Protein AF-A0A9P7C291-F1 (afdb_monomer_lite)

Foldseek 3Di:
DDDDDDDDDDDDDDDDDDDDDDDDDDDDDDPDPDDDDDDDDDDDDPVPPCPDPPPPLQPQQDDLVPLDDQQCPDPDPVSVVVLVCQQVPPAAPQCVVVVHGHGQPDADPQLNHRHHNDPVSCVVCVVVCVVCSVVSNVVSSVVSVVVSSDDDCVPVDPDPPPPPPPPPPDD

Organism: Rhizopus oryzae (NCBI:txid64495)

Structure (mmCIF, N/CA/C/O backbone):
data_AF-A0A9P7C291-F1
#
_entry.id   AF-A0A9P7C291-F1
#
loop_
_atom_site.group_PDB
_atom_site.id
_atom_site.type_symbol
_atom_site.label_atom_id
_atom_site.label_alt_id
_atom_site.label_comp_id
_atom_site.label_asym_id
_atom_site.label_entity_id
_atom_site.label_seq_id
_atom_site.pdbx_PDB_ins_code
_atom_site.Cartn_x
_atom_site.Cartn_y
_atom_site.Cartn_z
_atom_site.occupancy
_atom_site.B_iso_or_equiv
_atom_site.auth_seq_id
_atom_site.auth_comp_id
_atom_site.auth_asym_id
_atom_site.auth_atom_id
_atom_site.pdbx_PDB_model_num
ATOM 1 N N . MET A 1 1 ? 52.879 -33.122 -34.842 1.00 47.41 1 MET A N 1
ATOM 2 C CA . MET A 1 1 ? 53.388 -31.734 -34.820 1.00 47.41 1 MET A CA 1
ATOM 3 C C . MET A 1 1 ? 53.106 -31.170 -33.439 1.00 47.41 1 MET A C 1
ATOM 5 O O . MET A 1 1 ? 51.974 -30.832 -33.137 1.00 47.41 1 MET A O 1
ATOM 9 N N . ASN A 1 2 ? 54.129 -31.198 -32.586 1.00 48.56 2 ASN A N 1
ATOM 10 C CA . ASN A 1 2 ? 54.105 -30.743 -31.197 1.00 48.56 2 ASN A CA 1
ATOM 11 C C . ASN A 1 2 ? 54.676 -29.325 -31.130 1.00 48.56 2 ASN A C 1
ATOM 13 O O . ASN A 1 2 ? 55.671 -29.079 -31.811 1.00 48.56 2 ASN A O 1
ATOM 17 N N . ARG A 1 3 ? 54.117 -28.451 -30.282 1.00 45.69 3 ARG A N 1
ATOM 18 C CA . ARG A 1 3 ? 54.793 -27.319 -29.609 1.00 45.69 3 ARG A CA 1
ATOM 19 C C . ARG A 1 3 ? 53.869 -26.742 -28.512 1.00 45.69 3 ARG A C 1
ATOM 21 O O . ARG A 1 3 ? 52.664 -26.950 -28.589 1.00 45.69 3 ARG A O 1
ATOM 28 N N . PRO A 1 4 ? 54.425 -26.142 -27.445 1.00 57.38 4 PRO A N 1
ATOM 29 C CA . PRO A 1 4 ? 54.180 -26.613 -26.085 1.00 57.38 4 PRO A CA 1
ATOM 30 C C . PRO A 1 4 ? 53.621 -25.539 -25.141 1.00 57.38 4 PRO A C 1
ATOM 32 O O . PRO A 1 4 ? 53.626 -24.345 -25.432 1.00 57.38 4 PRO A O 1
ATOM 35 N N . TRP A 1 5 ? 53.201 -25.997 -23.962 1.00 44.53 5 TRP A N 1
ATOM 36 C CA . TRP A 1 5 ? 52.959 -25.175 -22.781 1.00 44.53 5 TRP A CA 1
ATOM 37 C C . TRP A 1 5 ? 54.250 -24.474 -22.341 1.00 44.53 5 TRP A C 1
ATOM 39 O O . TRP A 1 5 ? 55.282 -25.124 -22.168 1.00 44.53 5 TRP A O 1
ATOM 49 N N . ILE A 1 6 ? 54.179 -23.160 -22.124 1.00 56.97 6 ILE A N 1
ATOM 50 C CA . ILE A 1 6 ? 55.237 -22.383 -21.476 1.00 56.97 6 ILE A CA 1
ATOM 51 C C . ILE A 1 6 ? 54.622 -21.688 -20.265 1.00 56.97 6 ILE A C 1
ATOM 53 O O . ILE A 1 6 ? 53.763 -20.818 -20.385 1.00 56.97 6 ILE A O 1
ATOM 57 N N . SER A 1 7 ? 55.089 -22.121 -19.098 1.00 52.09 7 SER A N 1
ATOM 58 C CA . SER A 1 7 ? 54.981 -21.423 -17.824 1.00 52.09 7 SER A CA 1
ATOM 59 C C . SER A 1 7 ? 55.934 -20.229 -17.824 1.00 52.09 7 SER A C 1
ATOM 61 O O . SER A 1 7 ? 57.103 -20.370 -18.186 1.00 52.09 7 SER A O 1
ATOM 63 N N . ALA A 1 8 ? 55.452 -19.067 -17.392 1.00 51.78 8 ALA A N 1
ATOM 64 C CA . ALA A 1 8 ? 56.300 -17.936 -17.046 1.00 51.78 8 ALA A CA 1
ATOM 65 C C . ALA A 1 8 ? 55.741 -17.237 -15.803 1.00 51.78 8 ALA A C 1
ATOM 67 O O . ALA A 1 8 ? 54.911 -16.334 -15.874 1.00 51.78 8 ALA A O 1
ATOM 68 N N . SER A 1 9 ? 56.232 -17.662 -14.644 1.00 54.22 9 SER A N 1
ATOM 69 C CA . SER A 1 9 ? 56.257 -16.840 -13.438 1.00 54.22 9 SER A CA 1
ATOM 70 C C . SER A 1 9 ? 57.274 -15.716 -13.624 1.00 54.22 9 SER A C 1
ATOM 72 O O . SER A 1 9 ? 58.417 -16.012 -13.974 1.00 54.22 9 SER A O 1
ATOM 74 N N . ARG A 1 10 ? 56.908 -14.462 -13.316 1.00 56.88 10 ARG A N 1
ATOM 75 C CA . ARG A 1 10 ? 57.806 -13.481 -12.669 1.00 56.88 10 ARG A CA 1
ATOM 76 C C . ARG A 1 10 ? 57.123 -12.144 -12.343 1.00 56.88 10 ARG A C 1
ATOM 78 O O . ARG A 1 10 ? 56.783 -11.372 -13.224 1.00 56.88 10 ARG A O 1
ATOM 85 N N . ASN A 1 11 ? 57.069 -11.900 -11.035 1.00 52.16 11 ASN A N 1
ATOM 86 C CA . ASN A 1 11 ? 57.348 -10.661 -10.307 1.00 52.16 11 ASN A CA 1
ATOM 87 C C . ASN A 1 11 ? 56.528 -9.384 -10.566 1.00 52.16 11 ASN A 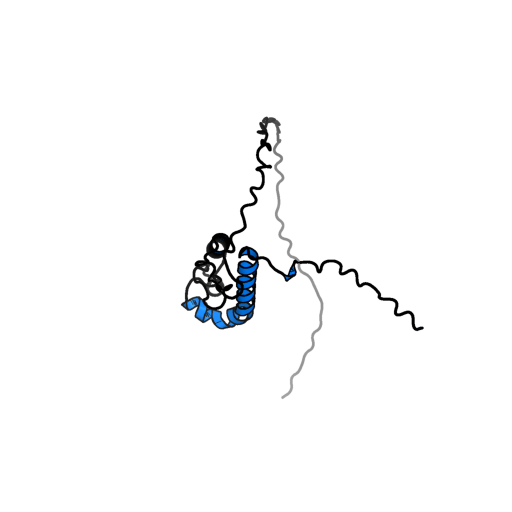C 1
ATOM 89 O O . ASN A 1 11 ? 56.630 -8.719 -11.592 1.00 52.16 11 ASN A O 1
ATOM 93 N N . LEU A 1 12 ? 55.849 -8.994 -9.479 1.00 55.09 12 LEU A N 1
ATOM 94 C CA . LEU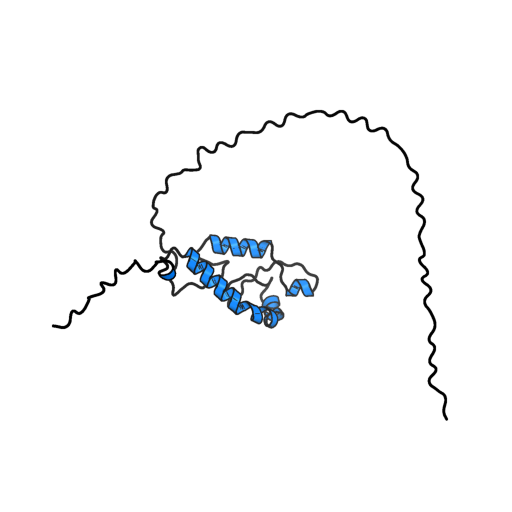 A 1 12 ? 55.485 -7.638 -9.075 1.00 55.09 12 LEU A CA 1
ATOM 95 C C . LEU A 1 12 ? 56.504 -6.576 -9.511 1.00 55.09 12 LEU A C 1
ATOM 97 O O . LEU A 1 12 ? 57.673 -6.664 -9.147 1.00 55.09 12 LEU A O 1
ATOM 101 N N . PHE A 1 13 ? 55.994 -5.489 -10.090 1.00 49.50 13 PHE A N 1
ATOM 102 C CA . PHE A 1 13 ? 56.418 -4.131 -9.752 1.00 49.50 13 PHE A CA 1
ATOM 103 C C . PHE A 1 13 ? 55.202 -3.201 -9.824 1.00 49.50 13 PHE A C 1
ATOM 105 O O . PHE A 1 13 ? 54.610 -3.009 -10.885 1.00 49.50 13 PHE A O 1
ATOM 112 N N . LEU A 1 14 ? 54.827 -2.627 -8.677 1.00 53.34 14 LEU A N 1
ATOM 113 C CA . LEU A 1 14 ? 53.875 -1.525 -8.600 1.00 53.34 14 LEU A CA 1
ATOM 114 C C . LEU A 1 14 ? 54.457 -0.309 -9.332 1.00 53.34 14 LEU A C 1
ATOM 116 O O . LEU A 1 14 ? 55.593 0.090 -9.077 1.00 53.34 14 LEU A O 1
ATOM 120 N N . ARG A 1 15 ? 53.654 0.324 -10.189 1.00 47.94 15 ARG A N 1
ATOM 121 C CA . ARG A 1 15 ? 53.910 1.679 -10.688 1.00 47.94 15 ARG A CA 1
ATOM 122 C C . ARG A 1 15 ? 52.709 2.555 -10.363 1.00 47.94 15 ARG A C 1
ATOM 124 O O . ARG A 1 15 ? 51.732 2.601 -11.099 1.00 47.94 15 ARG A O 1
ATOM 131 N N . THR A 1 16 ? 52.785 3.222 -9.220 1.00 50.69 16 THR A N 1
ATOM 132 C CA . THR A 1 16 ? 51.888 4.307 -8.828 1.00 50.69 16 THR A CA 1
ATOM 133 C C . THR A 1 16 ? 52.330 5.588 -9.535 1.00 50.69 16 THR A C 1
ATOM 135 O O . THR A 1 16 ? 53.420 6.101 -9.299 1.00 50.69 16 THR A O 1
ATOM 138 N N . THR A 1 17 ? 51.497 6.135 -10.418 1.00 57.16 17 THR A N 1
ATOM 139 C CA . THR A 1 17 ? 51.697 7.494 -10.941 1.00 57.16 17 THR A CA 1
ATOM 140 C C . THR A 1 17 ? 50.977 8.479 -10.028 1.00 57.16 17 THR A C 1
ATOM 142 O O . THR A 1 17 ? 49.761 8.651 -10.119 1.00 57.16 17 THR A O 1
ATOM 145 N N . ALA A 1 18 ? 51.722 9.115 -9.126 1.00 54.62 18 ALA A N 1
ATOM 146 C CA . ALA A 1 18 ? 51.234 10.238 -8.338 1.00 54.62 18 ALA A CA 1
ATOM 147 C C . ALA A 1 18 ? 51.134 11.486 -9.233 1.00 54.62 18 ALA A C 1
ATOM 149 O O . ALA A 1 18 ? 52.139 11.983 -9.740 1.00 54.62 18 ALA A O 1
ATOM 150 N N . ARG A 1 19 ? 49.915 11.995 -9.437 1.00 54.78 19 ARG A N 1
ATOM 151 C CA . ARG A 1 19 ? 49.681 13.317 -10.029 1.00 54.78 19 ARG A CA 1
ATOM 152 C C . ARG A 1 19 ? 50.026 14.383 -8.988 1.00 54.78 19 ARG A C 1
ATOM 154 O O . ARG A 1 19 ? 49.339 14.503 -7.978 1.00 54.78 19 ARG A O 1
ATOM 161 N N . GLN A 1 20 ? 51.082 15.152 -9.233 1.00 58.09 20 GLN A N 1
ATOM 162 C CA . GLN A 1 20 ? 51.381 16.364 -8.474 1.00 58.09 20 GLN A CA 1
ATOM 163 C C . GLN A 1 20 ? 50.352 17.445 -8.823 1.00 58.09 20 GLN A C 1
ATOM 165 O O . GLN A 1 20 ? 50.210 17.826 -9.982 1.00 58.09 20 GLN A O 1
ATOM 170 N N . CYS A 1 21 ? 49.635 17.933 -7.813 1.00 45.94 21 CYS A N 1
ATOM 171 C CA . CYS A 1 21 ? 48.809 19.131 -7.896 1.00 45.94 21 CYS A CA 1
ATOM 172 C C . CYS A 1 21 ? 49.433 20.171 -6.960 1.00 45.94 21 CYS A C 1
ATOM 174 O O . CYS A 1 21 ? 49.442 19.994 -5.741 1.00 45.94 21 CYS A O 1
ATOM 176 N N . SER A 1 22 ? 50.029 21.214 -7.532 1.00 59.47 22 SER A N 1
ATOM 177 C CA . SER A 1 22 ? 50.673 22.295 -6.788 1.00 59.47 22 SER A CA 1
ATOM 178 C C . SER A 1 22 ? 49.608 23.245 -6.243 1.00 59.47 22 SER A C 1
ATOM 180 O O . SER A 1 22 ? 49.019 24.013 -6.998 1.00 59.47 22 SER A O 1
ATOM 182 N N . LEU A 1 23 ? 49.356 23.206 -4.933 1.00 57.44 23 LEU A N 1
ATOM 183 C CA . LEU A 1 23 ? 48.494 24.174 -4.253 1.00 57.44 23 LEU A CA 1
ATOM 184 C C . LEU A 1 23 ? 49.341 25.327 -3.705 1.00 57.44 23 LEU A C 1
ATOM 186 O O . LEU A 1 23 ? 50.111 25.164 -2.758 1.00 57.44 23 LEU A O 1
ATOM 190 N N . THR A 1 24 ? 49.179 26.511 -4.290 1.00 52.88 24 THR A N 1
ATOM 191 C CA . THR A 1 24 ? 49.675 27.775 -3.741 1.00 52.88 24 THR A CA 1
ATOM 192 C C . THR A 1 24 ? 48.771 28.224 -2.589 1.00 52.88 24 THR A C 1
ATOM 194 O O . THR A 1 24 ? 47.556 28.363 -2.719 1.00 52.88 24 THR A O 1
ATOM 197 N N . ARG A 1 25 ? 49.367 28.430 -1.411 1.00 55.47 25 ARG A N 1
ATOM 198 C CA . ARG A 1 25 ? 48.675 28.834 -0.179 1.00 55.47 25 ARG A CA 1
ATOM 199 C C . ARG A 1 25 ? 48.533 30.356 -0.126 1.00 55.47 25 ARG A C 1
ATOM 201 O O . ARG A 1 25 ? 49.426 31.035 0.373 1.00 55.47 25 ARG A O 1
ATOM 208 N N . ALA A 1 26 ? 47.405 30.895 -0.581 1.00 57.47 26 ALA A N 1
ATOM 209 C CA . ALA A 1 26 ? 47.030 32.277 -0.281 1.00 57.47 26 ALA A CA 1
ATOM 210 C C . ALA A 1 26 ? 46.442 32.358 1.143 1.00 57.47 26 ALA A C 1
ATOM 212 O O . ALA A 1 26 ? 45.465 31.681 1.462 1.00 57.47 26 ALA A O 1
ATOM 213 N N . ARG A 1 27 ? 47.056 33.158 2.026 1.00 56.47 27 ARG A N 1
ATOM 214 C CA . ARG A 1 27 ? 46.514 33.490 3.355 1.00 56.47 27 ARG A CA 1
ATOM 215 C C . ARG A 1 27 ? 45.653 34.750 3.237 1.00 56.47 27 ARG A C 1
ATOM 217 O O . ARG A 1 27 ? 46.181 35.807 2.911 1.00 56.47 27 ARG A O 1
ATOM 224 N N . LEU A 1 28 ? 44.364 34.647 3.552 1.00 59.00 28 LEU A N 1
ATOM 225 C CA . LEU A 1 28 ? 43.478 35.793 3.782 1.00 59.00 28 LEU A CA 1
ATOM 226 C C . LEU A 1 28 ? 43.315 36.028 5.297 1.00 59.00 28 LEU A C 1
ATOM 228 O O . LEU A 1 28 ? 43.155 35.049 6.032 1.00 59.00 28 LEU A O 1
ATOM 232 N N . PRO A 1 29 ? 43.334 37.281 5.793 1.00 54.06 29 PRO A N 1
ATOM 233 C CA . PRO A 1 29 ? 43.035 37.570 7.190 1.00 54.06 29 PRO A CA 1
ATOM 234 C C . PRO A 1 29 ? 41.520 37.526 7.429 1.00 54.06 29 PRO A C 1
ATOM 236 O O . PRO A 1 29 ? 40.762 38.344 6.913 1.00 54.06 29 PRO A O 1
ATOM 239 N N . ILE A 1 30 ? 41.077 36.566 8.239 1.00 58.66 30 ILE A N 1
ATOM 240 C CA . ILE A 1 30 ? 39.691 36.457 8.695 1.00 58.66 30 ILE A CA 1
ATOM 241 C C . ILE A 1 30 ? 39.522 37.354 9.930 1.00 58.66 30 ILE A C 1
ATOM 243 O O . ILE A 1 30 ? 39.940 36.997 11.028 1.00 58.66 30 ILE A O 1
ATOM 247 N N . GLN A 1 31 ? 38.896 38.518 9.760 1.00 59.59 31 GLN A N 1
ATOM 248 C CA . GLN A 1 31 ? 38.404 39.346 10.867 1.00 59.59 31 GLN A CA 1
ATOM 249 C C . GLN A 1 31 ? 36.982 38.887 11.231 1.00 59.59 31 GLN A C 1
ATOM 251 O O . GLN A 1 31 ? 35.994 39.367 10.679 1.00 59.59 31 GLN A O 1
ATOM 256 N N . PHE A 1 32 ? 36.870 37.924 12.151 1.00 49.59 32 PHE A N 1
ATOM 2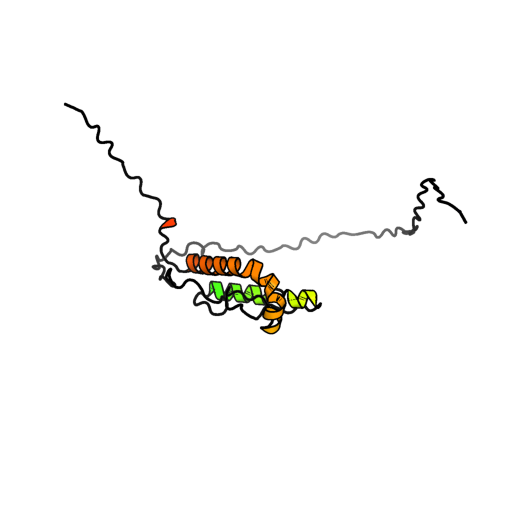57 C CA . PHE A 1 32 ? 35.589 37.503 12.729 1.00 49.59 32 PHE A CA 1
ATOM 258 C C . PHE A 1 32 ? 35.109 38.553 13.744 1.00 49.59 32 PHE A C 1
ATOM 260 O O . PHE A 1 32 ? 35.497 38.526 14.912 1.00 49.59 32 PHE A O 1
ATOM 267 N N . ARG A 1 33 ? 34.216 39.461 13.337 1.00 58.62 33 ARG A N 1
ATOM 268 C CA . ARG A 1 33 ? 33.348 40.167 14.293 1.00 58.62 33 ARG A CA 1
ATOM 269 C C . ARG A 1 33 ? 32.159 39.263 14.612 1.00 58.62 33 ARG A C 1
ATOM 271 O O . ARG A 1 33 ? 31.251 39.112 13.801 1.00 58.62 33 ARG A O 1
ATOM 278 N N . ARG A 1 34 ? 32.174 38.633 15.790 1.00 55.12 34 ARG A N 1
ATOM 279 C CA . ARG A 1 34 ? 31.015 37.905 16.327 1.00 55.12 34 ARG A CA 1
ATOM 280 C C . ARG A 1 34 ? 29.939 38.921 16.721 1.00 55.12 34 ARG A C 1
ATOM 282 O O . ARG A 1 34 ? 30.040 39.538 17.774 1.00 55.12 34 ARG A O 1
ATOM 289 N N . SER A 1 35 ? 28.934 39.102 15.870 1.00 61.16 35 SER A N 1
ATOM 290 C CA . SER A 1 35 ? 27.686 39.770 16.247 1.00 61.16 35 SER A CA 1
ATOM 291 C C . SER A 1 35 ? 26.744 38.716 16.833 1.00 61.16 35 SER A C 1
ATOM 293 O O . SER A 1 35 ? 26.305 37.814 16.122 1.00 61.16 35 SER A O 1
ATOM 295 N N . LEU A 1 36 ? 26.502 38.778 18.144 1.00 61.09 36 LEU A N 1
ATOM 296 C CA . LEU A 1 36 ? 25.519 37.945 18.837 1.00 61.09 36 LEU A CA 1
ATOM 297 C C . LEU A 1 36 ? 24.120 38.474 18.504 1.00 61.09 36 LEU A C 1
ATOM 299 O O . LEU A 1 36 ? 23.670 39.459 19.085 1.00 61.09 36 LEU A O 1
ATOM 303 N N . THR A 1 37 ? 23.424 37.832 17.568 1.00 64.06 37 THR A N 1
ATOM 304 C CA . THR A 1 37 ? 21.996 38.072 17.357 1.00 64.06 37 THR A CA 1
ATOM 305 C C . THR A 1 37 ? 21.214 37.359 18.464 1.00 64.06 37 THR A C 1
ATOM 307 O O . THR A 1 37 ? 21.280 36.139 18.619 1.00 64.06 37 THR A O 1
ATOM 310 N N . GLN A 1 38 ? 20.501 38.127 19.290 1.00 60.97 38 GLN A N 1
ATOM 311 C CA . GLN A 1 38 ? 19.600 37.594 20.313 1.00 60.97 38 GLN A CA 1
ATOM 312 C C . GLN A 1 38 ? 18.484 36.789 19.632 1.00 60.97 38 GLN A C 1
ATOM 314 O O . GLN A 1 38 ? 17.617 37.353 18.968 1.00 60.97 38 GLN A O 1
ATOM 319 N N . SER A 1 39 ? 18.499 35.465 19.787 1.00 63.25 39 SER A N 1
ATOM 320 C CA . SER A 1 39 ? 17.359 34.621 19.423 1.00 63.25 39 SER A CA 1
ATOM 321 C C . SER A 1 39 ? 16.312 34.711 20.527 1.00 63.25 39 SER A C 1
ATOM 323 O O . SER A 1 39 ? 16.501 34.181 21.620 1.00 63.25 39 SER A O 1
ATOM 325 N N . VAL A 1 40 ? 15.208 35.404 20.250 1.00 61.47 40 VAL A N 1
ATOM 326 C CA . VAL A 1 40 ? 14.036 35.444 21.130 1.00 61.47 40 VAL A CA 1
ATOM 327 C C . VAL A 1 40 ? 13.358 34.076 21.071 1.00 61.47 40 VAL A C 1
ATOM 329 O O . VAL A 1 40 ? 12.623 33.766 20.133 1.00 61.47 40 VAL A O 1
ATOM 332 N N . VAL A 1 41 ? 13.629 33.231 22.063 1.00 65.94 41 VAL A N 1
ATOM 333 C CA . VAL A 1 41 ? 12.923 31.960 22.243 1.00 65.94 41 VAL A CA 1
ATOM 334 C C . VAL A 1 41 ? 11.498 32.281 22.692 1.00 65.94 41 VAL A C 1
ATOM 336 O O . VAL A 1 41 ? 11.282 32.814 23.778 1.00 65.94 41 VAL A O 1
ATOM 339 N N . ARG A 1 42 ? 10.508 31.977 21.847 1.00 67.88 42 ARG A N 1
ATOM 340 C CA . ARG A 1 42 ? 9.094 32.016 22.239 1.00 67.88 42 ARG A CA 1
ATOM 341 C C . ARG A 1 42 ? 8.822 30.848 23.197 1.00 67.88 42 ARG A C 1
ATOM 343 O O . ARG A 1 42 ? 9.076 29.709 22.804 1.00 67.88 42 ARG A O 1
ATOM 350 N N . PRO A 1 43 ? 8.309 31.077 24.419 1.00 67.12 43 PRO A N 1
ATOM 351 C CA . PRO A 1 43 ? 7.959 29.982 25.312 1.00 67.12 43 PRO A CA 1
ATOM 352 C C . PRO A 1 43 ? 6.756 29.227 24.736 1.00 67.12 43 PRO A C 1
ATOM 354 O O . PRO A 1 43 ? 5.672 29.787 24.571 1.00 67.12 43 PRO A O 1
ATOM 357 N N . ILE A 1 44 ? 6.950 27.949 24.413 1.00 65.00 44 ILE A N 1
ATOM 358 C CA . ILE A 1 44 ? 5.860 27.040 24.055 1.00 65.00 44 ILE A CA 1
ATOM 359 C C . ILE A 1 44 ? 5.037 26.818 25.330 1.00 65.00 44 ILE A C 1
ATOM 361 O O . ILE A 1 44 ? 5.525 26.260 26.310 1.00 65.00 44 ILE A O 1
ATOM 365 N N . SER A 1 45 ? 3.799 27.312 25.347 1.00 70.44 45 SER A N 1
ATOM 366 C CA . SER A 1 45 ? 2.883 27.144 26.477 1.00 70.44 45 SER A CA 1
ATOM 367 C C . SER A 1 45 ? 2.337 25.713 26.497 1.00 70.44 45 SER A C 1
ATOM 369 O O . SER A 1 45 ? 1.499 25.347 25.679 1.00 70.44 45 SER A O 1
ATOM 371 N N . PHE A 1 46 ? 2.793 24.907 27.456 1.00 64.19 46 PHE A N 1
ATOM 372 C CA . PHE A 1 46 ? 2.364 23.517 27.677 1.00 64.19 46 PHE A CA 1
ATOM 373 C C . PHE A 1 46 ? 0.991 23.376 28.372 1.00 64.19 46 PHE A C 1
ATOM 375 O O . PHE A 1 46 ? 0.563 22.267 28.685 1.00 64.19 46 PHE A O 1
ATOM 382 N N . LYS A 1 47 ? 0.254 24.472 28.607 1.00 60.56 47 LYS A N 1
ATOM 383 C CA . LYS A 1 47 ? -1.005 24.471 29.385 1.00 60.56 47 LYS A CA 1
ATOM 384 C C . LYS A 1 47 ? -2.231 23.877 28.658 1.00 60.56 47 LYS A C 1
ATOM 386 O O . LYS A 1 47 ? -3.355 24.114 29.081 1.00 60.56 47 LYS A O 1
ATOM 391 N N . GLY A 1 48 ? -2.032 23.104 27.590 1.00 58.84 48 GLY A N 1
ATOM 392 C CA . GLY A 1 48 ? -3.106 22.470 26.811 1.00 58.84 48 GLY A CA 1
ATOM 393 C C . GLY A 1 48 ? -3.023 20.946 26.690 1.00 58.84 48 GLY A C 1
ATOM 394 O O . GLY A 1 48 ? -3.863 20.362 26.016 1.00 58.84 48 GLY A O 1
ATOM 395 N N . ILE A 1 49 ? -2.029 20.291 27.304 1.00 63.09 49 ILE A N 1
ATOM 396 C CA . ILE A 1 49 ? -1.763 18.855 27.068 1.00 63.09 49 ILE A CA 1
ATOM 397 C C . ILE A 1 49 ? -2.648 17.920 27.909 1.00 63.09 49 ILE A C 1
ATOM 399 O O . ILE A 1 49 ? -2.789 16.749 27.584 1.00 63.09 49 ILE A O 1
ATOM 403 N N . PHE A 1 50 ? -3.342 18.429 28.925 1.00 61.78 50 PHE A N 1
ATOM 404 C CA . PHE A 1 50 ? -4.294 17.635 29.707 1.00 61.78 50 PHE A CA 1
ATOM 405 C C . PHE A 1 50 ? -5.723 18.067 29.403 1.00 61.78 50 PHE A C 1
ATOM 407 O O . PHE A 1 50 ? -6.409 18.675 30.224 1.00 61.78 50 PHE A O 1
ATOM 414 N N . ARG A 1 51 ? -6.176 17.770 28.183 1.00 57.66 51 ARG A N 1
ATOM 415 C CA . ARG A 1 51 ? -7.607 17.748 27.884 1.00 57.66 51 ARG A CA 1
ATOM 416 C C . ARG A 1 51 ? -8.139 16.426 28.433 1.00 57.66 51 ARG A C 1
ATOM 418 O O . ARG A 1 51 ? -7.747 15.369 27.955 1.00 57.66 51 ARG A O 1
ATOM 425 N N . SER A 1 52 ? -8.950 16.522 29.487 1.00 54.50 52 SER A N 1
ATOM 426 C CA . SER A 1 52 ? -9.629 15.405 30.151 1.00 54.50 52 SER A CA 1
ATOM 427 C C . SER A 1 52 ? -10.152 14.417 29.113 1.00 54.50 52 SER A C 1
ATOM 429 O O . SER A 1 52 ? -10.932 14.808 28.244 1.00 54.50 52 SER A O 1
ATOM 431 N N . SER A 1 53 ? -9.699 13.167 29.202 1.00 55.75 53 SER A N 1
ATOM 432 C CA . SER A 1 53 ? -10.232 12.030 28.461 1.00 55.75 53 SER A CA 1
ATOM 433 C C . SER A 1 53 ? -11.722 11.935 28.756 1.00 55.75 53 SER A C 1
ATOM 435 O O . SER A 1 53 ? -12.133 11.447 29.808 1.00 55.75 53 SER A O 1
ATOM 437 N N . ASN A 1 54 ? -12.537 12.472 27.854 1.00 52.88 54 ASN A N 1
ATOM 438 C CA . ASN A 1 54 ? -13.907 12.022 27.759 1.00 52.88 54 ASN A CA 1
ATOM 439 C C . ASN A 1 54 ? -13.781 10.555 27.344 1.00 52.88 54 ASN A C 1
ATOM 441 O O . ASN A 1 54 ? -13.136 10.270 26.334 1.00 52.88 54 ASN A O 1
ATOM 445 N N . GLU A 1 55 ? -14.281 9.646 28.174 1.00 58.81 55 GLU A N 1
ATOM 446 C CA . GLU A 1 55 ? -14.422 8.220 27.884 1.00 58.81 55 GLU A CA 1
ATOM 447 C C . GLU A 1 55 ? -15.418 8.084 26.715 1.00 58.81 55 GLU A C 1
ATOM 449 O O . GLU A 1 55 ? -16.566 7.671 26.873 1.00 58.81 55 GLU A O 1
ATOM 454 N N . GLU A 1 56 ? -15.027 8.542 25.525 1.00 60.50 56 GLU A N 1
ATOM 455 C CA . GLU A 1 56 ? -15.746 8.270 24.295 1.00 60.50 56 GLU A CA 1
ATOM 456 C C . GLU A 1 56 ? -15.626 6.768 24.095 1.00 60.50 56 GLU A C 1
ATOM 458 O O . GLU A 1 56 ? -14.559 6.263 23.745 1.00 60.50 56 GLU A O 1
ATOM 463 N N . LYS A 1 57 ? -16.721 6.050 24.378 1.00 57.38 57 LYS A N 1
ATOM 464 C CA . LYS A 1 57 ? -16.932 4.665 23.950 1.00 57.38 57 LYS A CA 1
ATOM 465 C C . LYS A 1 57 ? -16.356 4.528 22.547 1.00 57.38 57 LYS A C 1
ATOM 467 O O . LYS A 1 57 ? -16.951 5.035 21.596 1.00 57.38 57 LYS A O 1
ATOM 472 N N . ARG A 1 58 ? -15.199 3.871 22.437 1.00 63.44 58 ARG A N 1
ATOM 473 C CA . ARG A 1 58 ? -14.562 3.554 21.162 1.00 63.44 58 ARG A CA 1
ATOM 474 C C . ARG A 1 58 ? -15.605 2.791 20.357 1.00 63.44 58 ARG A C 1
ATOM 476 O O . ARG A 1 58 ? -15.958 1.669 20.712 1.00 63.44 58 ARG A O 1
ATOM 483 N N . GLN A 1 59 ? -16.199 3.449 19.369 1.00 74.56 59 GLN A N 1
ATOM 484 C CA . GLN A 1 59 ? -17.171 2.795 18.510 1.00 74.56 59 GLN A CA 1
ATOM 485 C C . GLN A 1 59 ? -16.413 1.709 17.755 1.00 74.56 59 GLN A C 1
ATOM 487 O O . GLN A 1 59 ? -15.350 1.978 17.198 1.00 74.56 59 GLN A O 1
ATOM 492 N N . VAL A 1 60 ? -16.917 0.478 17.799 1.00 82.12 60 VAL A N 1
ATOM 493 C CA . VAL A 1 60 ? -16.362 -0.608 16.990 1.00 82.12 60 VAL A CA 1
ATOM 494 C C . VAL A 1 60 ? -16.640 -0.247 15.534 1.00 82.12 60 VAL A C 1
ATOM 496 O O . VAL A 1 60 ? -17.798 -0.140 15.136 1.00 82.12 60 VAL A O 1
ATOM 499 N N . LEU A 1 61 ? -15.579 0.026 14.778 1.00 84.31 61 LEU A N 1
ATOM 500 C CA . LEU A 1 61 ? -15.647 0.451 13.381 1.00 84.31 61 LEU A CA 1
ATOM 501 C C . LEU A 1 61 ? -15.631 -0.751 12.432 1.00 84.31 61 LEU A C 1
ATOM 503 O O . LEU A 1 61 ? -16.279 -0.702 11.389 1.00 84.31 61 LEU A O 1
ATOM 507 N N . LEU A 1 62 ? -14.886 -1.807 12.779 1.00 88.00 62 LEU A N 1
ATOM 508 C CA . LEU A 1 62 ? -14.792 -3.044 11.999 1.00 88.00 62 LEU A CA 1
ATOM 509 C C . LEU A 1 62 ? -14.956 -4.281 12.894 1.00 88.00 62 LEU A C 1
ATOM 511 O O . LEU A 1 62 ? -14.548 -4.289 14.056 1.00 88.00 62 LEU A O 1
ATOM 515 N N . GLU A 1 63 ? -15.528 -5.337 12.319 1.00 86.25 63 GLU A N 1
ATOM 516 C CA . GLU A 1 63 ? -15.672 -6.661 12.933 1.00 86.25 63 GLU A CA 1
ATOM 517 C C . GLU A 1 63 ? -14.551 -7.611 12.474 1.00 86.25 63 GLU A C 1
ATOM 519 O O . GLU A 1 63 ? -13.904 -7.380 11.453 1.00 86.25 63 GLU A O 1
ATOM 524 N N . GLN A 1 64 ? -14.340 -8.706 13.213 1.00 86.50 64 GLN A N 1
ATOM 525 C CA . GLN A 1 64 ? -13.264 -9.674 12.949 1.00 86.50 64 GLN A CA 1
ATOM 526 C C . GLN A 1 64 ? -13.410 -10.400 11.598 1.00 86.50 64 GLN A C 1
ATOM 528 O O . GLN A 1 64 ? -12.412 -10.783 10.997 1.00 86.50 64 GLN A O 1
ATOM 533 N N . ASP A 1 65 ? -14.633 -10.548 11.090 1.00 87.38 65 ASP A N 1
ATOM 534 C CA . ASP A 1 65 ? -14.899 -11.299 9.857 1.00 87.38 65 ASP A CA 1
ATOM 535 C C . ASP A 1 65 ? -14.715 -10.452 8.577 1.00 87.38 65 ASP A C 1
ATOM 537 O O . ASP A 1 65 ? -14.812 -10.975 7.467 1.00 87.38 65 ASP A O 1
ATOM 541 N N . ASN A 1 66 ? -14.434 -9.146 8.702 1.00 90.56 66 ASN A N 1
ATOM 542 C CA . ASN A 1 66 ? -14.303 -8.217 7.570 1.00 90.56 66 ASN A CA 1
ATOM 543 C C . ASN A 1 66 ? -13.106 -7.266 7.738 1.00 90.56 66 ASN A C 1
ATOM 545 O O . ASN A 1 66 ? -13.247 -6.046 7.742 1.00 90.56 66 ASN A O 1
ATOM 549 N N . LEU A 1 67 ? -11.917 -7.841 7.920 1.00 94.44 67 LEU A N 1
ATOM 550 C CA . LEU A 1 67 ? -10.680 -7.094 8.181 1.00 94.44 67 LEU A CA 1
ATOM 551 C C . LEU A 1 67 ? -9.980 -6.604 6.906 1.00 94.44 67 LEU A C 1
ATOM 553 O O . LEU A 1 67 ? -9.203 -5.651 6.944 1.00 94.44 67 LEU A O 1
ATOM 557 N N . PHE A 1 68 ? -10.230 -7.239 5.761 1.00 97.56 68 PHE A N 1
ATOM 558 C CA . PHE A 1 68 ? -9.523 -6.906 4.530 1.00 97.56 68 PHE A CA 1
ATOM 559 C C . PHE A 1 68 ? -10.200 -5.772 3.758 1.00 97.56 68 PHE A C 1
ATOM 561 O O . PHE A 1 68 ? -11.245 -5.956 3.130 1.00 97.56 68 PHE A O 1
ATOM 568 N N . HIS A 1 69 ? -9.523 -4.627 3.683 1.00 97.19 69 HIS A N 1
ATOM 569 C CA . HIS A 1 69 ? -9.883 -3.547 2.769 1.00 97.19 69 HIS A CA 1
ATOM 570 C C . HIS A 1 69 ? -8.668 -3.039 1.998 1.00 97.19 69 HIS A C 1
ATOM 572 O O . HIS A 1 69 ? -7.572 -2.900 2.538 1.00 97.19 69 HIS A O 1
ATOM 578 N N . VAL A 1 70 ? -8.870 -2.690 0.726 1.00 98.31 70 VAL A N 1
ATOM 579 C CA . VAL A 1 70 ? -7.863 -1.956 -0.051 1.00 98.31 70 VAL A CA 1
ATOM 580 C C . VAL A 1 70 ? -7.570 -0.632 0.657 1.00 98.31 70 VAL A C 1
ATOM 582 O O . VAL A 1 70 ? -8.499 0.133 0.919 1.00 98.31 70 VAL A O 1
ATOM 585 N N . LEU A 1 71 ? -6.299 -0.330 0.943 1.00 98.06 71 LEU A N 1
ATOM 586 C CA . LEU A 1 71 ? -5.930 0.789 1.820 1.00 98.06 71 LEU A CA 1
ATOM 587 C C . LEU A 1 71 ? -6.485 2.136 1.337 1.00 98.06 71 LEU A C 1
ATOM 589 O O . LEU A 1 71 ? -6.973 2.929 2.136 1.00 98.06 71 LEU A O 1
ATOM 593 N N . SER A 1 72 ? -6.465 2.388 0.026 1.00 97.88 72 SER A N 1
ATOM 594 C CA . SER A 1 72 ? -6.969 3.638 -0.560 1.00 97.88 72 SER A CA 1
ATOM 595 C C . SER A 1 72 ? -8.486 3.825 -0.426 1.00 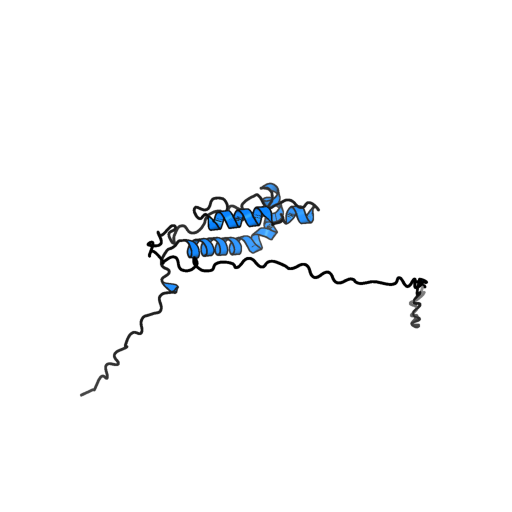97.88 72 SER A C 1
ATOM 597 O O . SER A 1 72 ? -8.965 4.959 -0.461 1.00 97.88 72 SER A O 1
ATOM 599 N N . LYS A 1 73 ? -9.234 2.730 -0.256 1.00 97.56 73 LYS A N 1
ATOM 600 C CA . LYS A 1 73 ? -10.701 2.693 -0.142 1.00 97.56 73 LYS A CA 1
ATOM 601 C C . LYS A 1 73 ? -11.166 2.262 1.252 1.00 97.56 73 LYS A C 1
ATOM 603 O O . LYS A 1 73 ? -12.349 1.993 1.436 1.00 97.56 73 LYS A O 1
ATOM 608 N N . SER A 1 74 ? -10.247 2.170 2.212 1.00 97.25 74 SER A N 1
ATOM 609 C CA . SER A 1 74 ? -10.554 1.714 3.564 1.00 97.25 74 SER A CA 1
ATOM 610 C C . SER A 1 74 ? -11.559 2.652 4.250 1.00 97.25 74 SER A C 1
ATOM 612 O O . SER A 1 74 ? -11.471 3.875 4.072 1.00 97.25 74 SER A O 1
ATOM 614 N N . PRO A 1 75 ? -12.492 2.115 5.062 1.00 95.19 75 PRO A N 1
ATOM 615 C CA . PRO A 1 75 ? -13.360 2.930 5.911 1.00 95.19 75 PRO A CA 1
ATOM 616 C C . PRO A 1 75 ? -12.573 3.714 6.977 1.00 95.19 75 PRO A C 1
ATOM 618 O O . PRO A 1 75 ? -13.062 4.727 7.476 1.00 95.19 75 PRO A O 1
ATOM 621 N N . LEU A 1 76 ? -11.343 3.293 7.296 1.00 95.75 76 LEU A N 1
ATOM 622 C CA . LEU A 1 76 ? -10.493 3.936 8.294 1.00 95.75 76 LEU A CA 1
ATOM 623 C C . LEU A 1 76 ? -9.662 5.069 7.664 1.00 95.75 76 LEU A C 1
ATOM 625 O O . LEU A 1 76 ? -8.935 4.832 6.689 1.00 95.75 76 LEU A O 1
ATOM 629 N N . PRO A 1 77 ? -9.733 6.310 8.186 1.00 96.69 77 PRO A N 1
ATOM 630 C CA . PRO A 1 77 ? -8.950 7.425 7.656 1.00 96.69 77 PRO A CA 1
ATOM 631 C C . PRO A 1 77 ? -7.439 7.174 7.748 1.00 96.69 77 PRO A C 1
ATOM 633 O O . PRO A 1 77 ? -6.725 7.454 6.789 1.00 96.69 77 PRO A O 1
ATOM 636 N N . GLU A 1 78 ? -6.960 6.541 8.818 1.00 96.81 78 GLU A N 1
ATOM 637 C CA . GLU A 1 78 ? -5.536 6.250 9.025 1.00 96.81 78 GLU A CA 1
ATOM 638 C C . GLU A 1 78 ? -4.971 5.314 7.943 1.00 96.81 78 GLU A C 1
ATOM 640 O O . GLU A 1 78 ? -3.813 5.439 7.535 1.00 96.81 78 GLU A O 1
ATOM 645 N N . MET A 1 79 ? -5.791 4.385 7.445 1.00 97.81 79 MET A N 1
ATOM 646 C CA . MET A 1 79 ? -5.397 3.456 6.381 1.00 97.81 79 MET A CA 1
ATOM 647 C C . MET A 1 79 ? -5.329 4.158 5.022 1.00 97.81 79 MET A C 1
ATOM 649 O O . MET A 1 79 ? -4.393 3.931 4.248 1.00 97.81 79 MET A O 1
ATOM 653 N N . ARG A 1 80 ? -6.258 5.085 4.757 1.00 98.25 80 ARG A N 1
ATOM 654 C CA . ARG A 1 80 ? -6.217 5.937 3.559 1.00 98.25 80 ARG A CA 1
ATOM 655 C C . ARG A 1 80 ? -5.009 6.871 3.576 1.00 98.25 80 ARG A C 1
ATOM 657 O O . ARG A 1 80 ? -4.337 7.015 2.551 1.00 98.25 80 ARG A O 1
ATOM 664 N N . ASP A 1 81 ? -4.676 7.428 4.736 1.00 98.25 81 ASP A N 1
ATOM 665 C CA . ASP A 1 81 ? -3.481 8.251 4.914 1.00 98.25 81 ASP A CA 1
ATOM 666 C C . ASP A 1 81 ? -2.214 7.439 4.630 1.00 98.25 81 ASP A C 1
ATOM 668 O O . ASP A 1 81 ? -1.353 7.893 3.869 1.00 98.25 81 ASP A O 1
ATOM 672 N N . ARG A 1 82 ? -2.133 6.194 5.118 1.00 98.06 82 ARG A N 1
ATOM 673 C CA . ARG A 1 82 ? -1.027 5.283 4.786 1.00 98.06 82 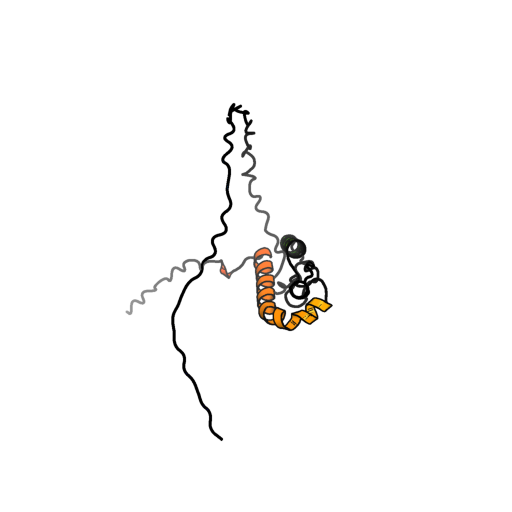ARG A CA 1
ATOM 674 C C . ARG A 1 82 ? -0.919 5.028 3.282 1.00 98.06 82 ARG A C 1
ATOM 676 O O . ARG A 1 82 ? 0.180 5.142 2.737 1.00 98.06 82 ARG A O 1
ATOM 683 N N . ALA A 1 83 ? -2.026 4.739 2.592 1.00 98.31 83 ALA A N 1
ATOM 684 C CA . ALA A 1 83 ? -2.015 4.620 1.130 1.00 98.31 83 ALA A CA 1
ATOM 685 C C . ALA A 1 83 ? -1.505 5.902 0.462 1.00 98.31 83 ALA A C 1
ATOM 687 O O . ALA A 1 83 ? -0.685 5.824 -0.451 1.00 98.31 83 ALA A O 1
ATOM 688 N N . SER A 1 84 ? -1.935 7.079 0.926 1.00 98.44 84 SER A N 1
ATOM 689 C CA . SER A 1 84 ? -1.489 8.361 0.371 1.00 98.44 84 SER A CA 1
ATOM 690 C C . SER A 1 84 ? 0.022 8.567 0.530 1.00 98.44 84 SER A C 1
ATOM 692 O O . SER A 1 84 ? 0.689 9.009 -0.409 1.00 98.44 84 SER A O 1
ATOM 694 N N . MET A 1 85 ? 0.591 8.172 1.674 1.00 98.38 85 MET A N 1
ATOM 695 C CA . MET A 1 85 ? 2.030 8.246 1.920 1.00 98.38 85 MET A CA 1
ATOM 696 C C . MET A 1 85 ? 2.798 7.294 1.001 1.00 98.38 85 MET A C 1
ATOM 698 O O . MET A 1 85 ? 3.793 7.702 0.403 1.00 98.38 85 MET A O 1
ATOM 702 N N . ILE A 1 86 ? 2.322 6.061 0.817 1.00 98.06 86 ILE A N 1
ATOM 703 C CA . ILE A 1 86 ? 2.967 5.096 -0.086 1.00 98.06 86 ILE A CA 1
ATOM 704 C C . ILE A 1 86 ? 2.887 5.579 -1.537 1.00 98.06 86 ILE A C 1
ATOM 706 O O . ILE A 1 86 ? 3.900 5.580 -2.231 1.00 98.06 86 ILE A O 1
ATOM 710 N N . LYS A 1 87 ? 1.730 6.090 -1.974 1.00 98.19 87 LYS A N 1
ATOM 711 C CA . LYS A 1 87 ? 1.563 6.697 -3.306 1.00 98.19 87 LYS A CA 1
ATOM 712 C C . LYS A 1 87 ? 2.498 7.894 -3.500 1.00 98.19 87 LYS A C 1
ATOM 714 O O . LYS A 1 87 ? 3.043 8.083 -4.579 1.00 98.19 87 LYS A O 1
ATOM 719 N N . LYS A 1 88 ? 2.729 8.701 -2.463 1.00 97.88 88 LYS A N 1
ATOM 720 C CA . LYS A 1 88 ? 3.588 9.892 -2.544 1.00 97.88 88 LYS A CA 1
ATOM 721 C C . LYS A 1 88 ? 5.081 9.555 -2.561 1.00 97.88 88 LYS A C 1
ATOM 723 O O . LYS A 1 88 ? 5.836 10.148 -3.334 1.00 97.88 88 LYS A O 1
ATOM 728 N N . TYR A 1 89 ? 5.514 8.634 -1.705 1.00 97.62 89 TYR A N 1
ATOM 729 C CA . TYR A 1 89 ? 6.936 8.389 -1.448 1.00 97.62 89 TYR A CA 1
ATOM 730 C C . TYR A 1 89 ? 7.473 7.109 -2.089 1.00 97.62 89 TYR A C 1
ATOM 732 O O . TYR A 1 89 ? 8.668 7.047 -2.368 1.00 97.62 89 TYR A O 1
ATOM 740 N N . GLY A 1 90 ? 6.614 6.134 -2.382 1.00 96.62 90 GLY A N 1
ATOM 741 C CA . GLY A 1 90 ? 6.996 4.866 -2.994 1.00 96.62 90 GLY A CA 1
ATOM 742 C C . GLY A 1 90 ? 7.487 5.000 -4.435 1.00 96.62 90 GLY A C 1
ATOM 743 O O . GLY A 1 90 ? 7.418 6.069 -5.051 1.00 96.62 90 GLY A O 1
ATOM 744 N N . THR A 1 91 ? 7.959 3.885 -4.981 1.00 97.12 91 THR A N 1
ATOM 745 C CA . THR A 1 91 ? 8.418 3.756 -6.369 1.00 97.12 91 THR A CA 1
ATOM 746 C C . THR A 1 91 ? 7.868 2.454 -6.932 1.00 97.12 91 THR A C 1
ATOM 748 O O . THR A 1 91 ? 7.824 1.450 -6.226 1.00 97.12 91 THR A O 1
ATOM 751 N N . CYS A 1 92 ? 7.419 2.470 -8.186 1.00 97.56 92 CYS A N 1
ATOM 752 C CA . CYS A 1 92 ? 7.020 1.246 -8.871 1.00 97.56 92 CYS A CA 1
ATOM 753 C C . CYS A 1 92 ? 8.267 0.394 -9.200 1.00 97.56 92 CYS A C 1
ATOM 755 O O . CYS A 1 92 ? 9.165 0.910 -9.871 1.00 97.56 92 CYS A O 1
ATOM 757 N N . PRO A 1 93 ? 8.314 -0.892 -8.798 1.00 95.81 93 PRO A N 1
ATOM 758 C CA . PRO A 1 93 ? 9.497 -1.742 -8.981 1.00 95.81 93 PRO A CA 1
ATOM 759 C C . PRO A 1 93 ? 9.802 -2.029 -10.459 1.00 95.81 93 PRO A C 1
ATOM 761 O O . PRO A 1 93 ? 10.962 -2.111 -10.849 1.00 95.81 93 PRO A O 1
ATOM 764 N N . VAL A 1 94 ? 8.771 -2.121 -11.305 1.00 96.62 94 VAL A N 1
ATOM 765 C CA . VAL A 1 94 ? 8.940 -2.321 -12.754 1.00 96.62 94 VAL A CA 1
ATOM 766 C C . VAL A 1 94 ? 9.539 -1.081 -13.413 1.00 96.62 94 VAL A C 1
ATOM 768 O O . VAL A 1 94 ? 10.540 -1.187 -14.114 1.00 96.62 94 VAL A O 1
ATOM 771 N N . CYS A 1 95 ? 9.014 0.113 -13.113 1.00 95.44 95 CYS A N 1
ATOM 772 C CA . CYS A 1 95 ? 9.574 1.355 -13.651 1.00 95.44 95 CYS A CA 1
ATOM 773 C C . CYS A 1 95 ? 11.046 1.532 -13.284 1.00 95.44 95 CYS A C 1
ATOM 775 O O . CYS A 1 95 ? 11.820 2.009 -14.108 1.00 95.44 95 CYS A O 1
ATOM 777 N N . GLU A 1 96 ? 11.426 1.151 -12.062 1.00 91.62 96 GLU A N 1
ATOM 778 C CA . GLU A 1 96 ? 12.811 1.240 -11.609 1.00 91.62 96 GLU A CA 1
ATOM 779 C C . GLU A 1 96 ? 13.749 0.412 -12.497 1.00 91.62 96 GLU A C 1
ATOM 781 O O . GLU A 1 96 ? 14.817 0.901 -12.867 1.00 91.62 96 GLU A O 1
ATOM 786 N N . SER A 1 97 ? 13.318 -0.781 -12.919 1.00 89.00 97 SER A N 1
ATOM 787 C CA . SER A 1 97 ? 14.078 -1.614 -13.861 1.00 89.00 97 SER A CA 1
ATOM 788 C C . SER A 1 97 ? 14.176 -1.014 -15.272 1.00 89.00 97 SER A C 1
ATOM 790 O O . SER A 1 97 ? 15.175 -1.214 -15.958 1.00 89.00 97 SER A O 1
ATOM 792 N N . GLU A 1 98 ? 13.188 -0.214 -15.676 1.00 90.94 98 GLU A N 1
ATOM 793 C CA . GLU A 1 98 ? 13.127 0.463 -16.979 1.00 90.94 98 GLU A CA 1
ATOM 794 C C . GLU A 1 98 ? 13.772 1.863 -16.973 1.00 90.94 98 GLU A C 1
ATOM 796 O O . GLU A 1 98 ? 13.806 2.547 -17.994 1.00 90.94 98 GLU A O 1
ATOM 801 N N . GLY A 1 99 ? 14.291 2.322 -15.829 1.00 89.81 99 GLY A N 1
ATOM 802 C CA . GLY A 1 99 ? 14.902 3.650 -15.690 1.00 89.81 99 GLY A CA 1
ATOM 803 C C . GLY A 1 99 ? 13.905 4.801 -15.495 1.00 89.81 99 GLY A C 1
ATOM 804 O O . GLY A 1 99 ? 14.299 5.971 -15.494 1.00 89.81 99 GLY A O 1
ATOM 805 N N . HIS A 1 100 ? 12.627 4.497 -15.270 1.00 90.31 100 HIS A N 1
ATOM 806 C CA . HIS A 1 100 ? 11.587 5.462 -14.918 1.00 90.31 100 HIS A CA 1
ATOM 807 C C . HIS A 1 100 ? 11.322 5.461 -13.402 1.00 90.31 100 HIS A C 1
ATOM 809 O O . HIS A 1 100 ? 11.550 4.482 -12.701 1.00 90.31 100 HIS A O 1
ATOM 815 N N . LYS A 1 101 ? 10.824 6.572 -12.845 1.00 92.69 101 LYS A N 1
ATOM 816 C CA . LYS A 1 101 ? 10.583 6.712 -11.389 1.00 92.69 101 LYS A CA 1
ATOM 817 C C . LYS A 1 101 ? 9.127 7.027 -11.073 1.00 92.69 101 LYS A C 1
ATOM 819 O O . LYS A 1 101 ? 8.828 7.951 -10.314 1.00 92.69 101 LYS A O 1
ATOM 824 N N . ASN A 1 102 ? 8.219 6.270 -11.680 1.00 96.56 102 ASN A N 1
ATOM 825 C CA . ASN A 1 102 ? 6.795 6.470 -11.457 1.00 96.56 102 ASN A CA 1
ATOM 826 C C . ASN A 1 102 ? 6.388 6.005 -10.058 1.00 96.56 102 ASN A C 1
ATOM 828 O O . ASN A 1 102 ? 6.958 5.078 -9.474 1.00 96.56 102 ASN A O 1
ATOM 832 N N . LYS A 1 103 ? 5.377 6.684 -9.526 1.00 97.88 103 LYS A N 1
ATOM 833 C CA . LYS A 1 103 ? 4.815 6.417 -8.209 1.00 97.88 103 LYS A CA 1
ATOM 834 C C . LYS A 1 103 ? 3.810 5.267 -8.256 1.00 97.88 103 LYS A C 1
ATOM 836 O O . LYS A 1 103 ? 3.114 5.128 -9.260 1.00 97.88 103 LYS A O 1
ATOM 841 N N . PRO A 1 104 ? 3.719 4.440 -7.201 1.00 97.38 104 PRO A N 1
ATOM 842 C CA . PRO A 1 104 ? 2.809 3.310 -7.187 1.00 97.38 104 PRO A CA 1
ATOM 843 C C . PRO A 1 104 ? 1.387 3.791 -6.893 1.00 97.38 104 PRO A C 1
ATOM 845 O O . PRO A 1 104 ? 1.017 3.954 -5.740 1.00 97.38 104 PRO A O 1
ATOM 848 N N . THR A 1 105 ? 0.601 4.092 -7.924 1.00 97.69 105 THR A N 1
ATOM 849 C CA . THR A 1 105 ? -0.783 4.584 -7.807 1.00 97.69 105 THR A CA 1
ATOM 850 C C . THR A 1 105 ? -1.850 3.490 -7.853 1.00 97.69 105 THR A C 1
ATOM 852 O O . THR A 1 105 ? -2.952 3.713 -7.343 1.00 97.69 105 THR A O 1
ATOM 855 N N . TYR A 1 106 ? -1.523 2.332 -8.427 1.00 98.25 106 TYR A N 1
ATOM 856 C CA . TYR A 1 106 ? -2.393 1.170 -8.578 1.00 98.25 106 TYR A CA 1
ATOM 857 C C . TYR A 1 106 ? -2.369 0.296 -7.323 1.00 98.25 106 TYR A C 1
ATOM 859 O O . TYR A 1 106 ? -1.303 -0.130 -6.867 1.00 98.25 106 TYR A O 1
ATOM 867 N N . ASP A 1 107 ? -3.557 0.031 -6.785 1.00 98.25 107 ASP A N 1
ATOM 868 C CA . ASP A 1 107 ? -3.762 -0.805 -5.608 1.00 98.25 107 ASP A CA 1
ATOM 869 C C . ASP A 1 107 ? -3.948 -2.272 -6.022 1.00 98.25 107 ASP A C 1
ATOM 871 O O . ASP A 1 107 ? -4.806 -2.586 -6.847 1.00 98.25 107 ASP A O 1
ATOM 875 N N . CYS A 1 108 ? -3.158 -3.176 -5.442 1.00 98.19 108 CYS A N 1
ATOM 876 C CA . CYS A 1 108 ? -3.298 -4.609 -5.686 1.00 98.19 108 CYS A CA 1
ATOM 877 C C . CYS A 1 108 ? -4.601 -5.135 -5.046 1.00 98.19 108 CYS A C 1
ATOM 879 O O . CYS A 1 108 ? -4.819 -4.893 -3.854 1.00 98.19 108 CYS A O 1
ATOM 881 N N . PRO A 1 109 ? -5.457 -5.870 -5.783 1.00 97.25 109 PRO A N 1
ATOM 882 C CA . PRO A 1 109 ? -6.724 -6.379 -5.253 1.00 97.25 109 PRO A CA 1
ATOM 883 C C . PRO A 1 109 ? -6.540 -7.471 -4.187 1.00 97.25 109 PRO A C 1
ATOM 885 O O . PRO A 1 109 ? -7.386 -7.599 -3.306 1.00 97.25 109 PRO A O 1
ATOM 888 N N . ASP A 1 110 ? -5.429 -8.212 -4.227 1.00 97.81 110 ASP A N 1
ATOM 889 C CA . ASP A 1 110 ? -5.201 -9.363 -3.347 1.00 97.81 110 ASP A CA 1
ATOM 890 C C . ASP A 1 110 ? -4.612 -8.965 -1.987 1.00 97.81 110 ASP A C 1
ATOM 892 O O . ASP A 1 110 ? -5.034 -9.485 -0.954 1.00 97.81 110 ASP A O 1
ATOM 896 N N . CYS A 1 111 ? -3.659 -8.024 -1.958 1.00 98.12 111 CYS A N 1
ATOM 897 C CA . CYS A 1 111 ? -3.041 -7.544 -0.711 1.00 98.12 111 CYS A CA 1
ATOM 898 C C . CYS A 1 111 ? -3.540 -6.174 -0.235 1.00 98.12 111 CYS A C 1
ATOM 900 O O . CYS A 1 111 ? -3.347 -5.820 0.926 1.00 98.12 111 CYS A O 1
ATOM 902 N N . GLY A 1 112 ? -4.196 -5.400 -1.100 1.00 98.19 112 GLY A N 1
ATOM 903 C CA . GLY A 1 112 ? -4.789 -4.106 -0.766 1.00 98.19 112 GLY A CA 1
ATOM 904 C C . GLY A 1 112 ? -3.824 -2.916 -0.757 1.00 98.19 112 GLY A C 1
ATOM 905 O O . GLY A 1 112 ? -4.282 -1.785 -0.586 1.00 98.19 112 GLY A O 1
ATOM 906 N N . TYR A 1 113 ? -2.518 -3.135 -0.951 1.00 98.50 113 TYR A N 1
ATOM 907 C CA . TYR A 1 113 ? -1.496 -2.082 -0.981 1.00 98.50 113 TYR A CA 1
ATOM 908 C C . TYR A 1 113 ? -1.308 -1.466 -2.381 1.00 98.50 113 TYR A C 1
ATOM 910 O O . TYR A 1 113 ? -1.372 -2.187 -3.381 1.00 98.50 113 TYR A O 1
ATOM 918 N N . PRO A 1 114 ? -0.983 -0.161 -2.477 1.00 98.31 114 PRO A N 1
ATOM 919 C CA . PRO A 1 114 ? -0.486 0.440 -3.710 1.00 98.31 114 PRO A CA 1
ATOM 920 C C . PRO A 1 114 ? 0.940 -0.024 -4.017 1.00 98.31 114 PRO A C 1
ATOM 922 O O . PRO A 1 114 ? 1.874 0.319 -3.292 1.00 98.31 114 PRO A O 1
ATOM 925 N N . THR A 1 115 ? 1.114 -0.798 -5.089 1.00 97.56 115 THR A N 1
ATOM 926 C CA . THR A 1 115 ? 2.391 -1.473 -5.399 1.00 97.56 115 THR A CA 1
ATOM 927 C C . THR A 1 115 ? 3.005 -1.045 -6.729 1.00 97.56 115 THR A C 1
ATOM 929 O O . THR A 1 115 ? 4.226 -0.958 -6.843 1.00 97.56 115 THR A O 1
ATOM 932 N N . HIS A 1 116 ? 2.182 -0.731 -7.731 1.00 98.31 116 HIS A N 1
ATOM 933 C CA . HIS A 1 116 ? 2.635 -0.408 -9.089 1.00 98.31 116 HIS A CA 1
ATOM 934 C C . HIS A 1 116 ? 1.988 0.881 -9.590 1.00 98.31 116 HIS A C 1
ATOM 936 O O . HIS A 1 116 ? 1.033 1.372 -8.997 1.00 98.31 116 HIS A O 1
ATOM 942 N N . CYS A 1 117 ? 2.518 1.490 -10.651 1.00 97.88 117 CYS A N 1
ATOM 943 C CA . CYS A 1 117 ? 1.941 2.723 -11.200 1.00 97.88 117 CYS A CA 1
ATOM 944 C C . CYS A 1 117 ? 0.639 2.477 -11.978 1.00 97.88 117 CYS A C 1
ATOM 946 O O . CYS A 1 117 ? -0.259 3.316 -11.961 1.00 97.88 117 CYS A O 1
ATOM 948 N N . CYS A 1 118 ? 0.509 1.314 -12.609 1.00 97.50 118 CYS A N 1
ATOM 949 C CA . CYS A 1 118 ? -0.647 0.907 -13.399 1.00 97.50 118 CYS A CA 1
ATOM 950 C C . CYS A 1 118 ? -0.845 -0.613 -13.312 1.00 97.50 118 CYS A C 1
ATOM 952 O O . CYS A 1 118 ? 0.010 -1.337 -12.793 1.00 97.50 118 CYS A O 1
ATOM 954 N N . GLU A 1 119 ? -1.971 -1.083 -13.842 1.00 97.44 119 GLU A N 1
ATOM 955 C CA . GLU A 1 119 ? -2.310 -2.505 -13.919 1.00 97.44 119 GLU A CA 1
ATOM 956 C C . GLU A 1 119 ? -1.312 -3.298 -14.778 1.00 97.44 119 GLU A C 1
ATOM 958 O O . GLU A 1 119 ? -0.896 -4.389 -14.397 1.00 97.44 119 GLU A O 1
ATOM 963 N N . GLU A 1 120 ? -0.850 -2.725 -15.892 1.00 97.50 120 GLU A N 1
ATOM 964 C CA . GLU A 1 120 ? 0.130 -3.369 -16.774 1.00 97.50 120 GLU A CA 1
ATOM 965 C C . GLU A 1 120 ? 1.439 -3.674 -16.034 1.00 97.50 120 GLU A C 1
ATOM 967 O O . GLU A 1 120 ? 1.928 -4.802 -16.072 1.00 97.50 120 GLU A O 1
ATOM 972 N N . HIS A 1 121 ? 1.969 -2.704 -15.280 1.00 97.75 121 HIS A N 1
ATOM 973 C CA . HIS A 1 121 ? 3.180 -2.907 -14.480 1.00 97.75 121 HIS A CA 1
ATOM 974 C C . HIS A 1 121 ? 2.941 -3.879 -13.324 1.00 97.75 121 HIS A C 1
ATOM 976 O O . HIS A 1 121 ? 3.836 -4.643 -12.977 1.00 97.75 121 HIS A O 1
ATOM 982 N N . HIS A 1 122 ? 1.737 -3.903 -12.749 1.00 97.81 122 HIS A N 1
ATOM 983 C CA . HIS A 1 122 ? 1.374 -4.923 -11.766 1.00 97.81 122 HIS A CA 1
ATOM 984 C C . HIS A 1 122 ? 1.404 -6.335 -12.369 1.00 97.81 122 HIS A C 1
ATOM 986 O O . HIS A 1 122 ? 1.901 -7.265 -11.735 1.00 97.81 122 HIS A O 1
ATOM 992 N N . HIS A 1 123 ? 0.928 -6.501 -13.605 1.00 97.38 123 HIS A N 1
ATOM 993 C CA . HIS A 1 123 ? 0.969 -7.782 -14.305 1.00 97.38 123 HIS A CA 1
ATOM 994 C C . HIS A 1 123 ? 2.401 -8.199 -14.676 1.00 97.38 123 HIS A C 1
ATOM 996 O O . HIS A 1 123 ? 2.779 -9.353 -14.472 1.00 97.38 123 HIS A O 1
ATOM 1002 N N . GLN A 1 124 ? 3.217 -7.268 -15.178 1.00 97.06 124 GLN A N 1
ATOM 1003 C CA . GLN A 1 124 ? 4.626 -7.524 -15.500 1.00 97.06 124 GLN A CA 1
ATOM 1004 C C . GLN A 1 124 ? 5.438 -7.912 -14.252 1.00 97.06 124 GLN A C 1
ATOM 1006 O O . GLN A 1 124 ? 6.203 -8.873 -14.283 1.00 97.06 124 GLN A O 1
ATOM 1011 N N . GLY A 1 125 ? 5.225 -7.214 -13.131 1.00 96.00 125 GLY A N 1
ATOM 1012 C CA . GLY A 1 125 ? 5.877 -7.476 -11.844 1.00 96.00 125 GLY A CA 1
ATOM 1013 C C . GLY A 1 125 ? 5.245 -8.597 -11.008 1.00 96.00 125 GLY A C 1
ATOM 1014 O O . GLY A 1 125 ? 5.645 -8.789 -9.857 1.00 96.00 125 GLY A O 1
ATOM 1015 N N . ARG A 1 126 ? 4.261 -9.334 -11.546 1.00 96.44 126 ARG A N 1
ATOM 1016 C CA . ARG A 1 126 ? 3.420 -10.277 -10.785 1.00 96.44 126 ARG A CA 1
ATOM 1017 C C . ARG A 1 126 ? 4.219 -11.359 -10.063 1.00 96.44 126 ARG A C 1
ATOM 1019 O O . ARG A 1 126 ? 3.913 -11.654 -8.913 1.00 96.44 126 ARG A O 1
ATOM 1026 N N . GLU A 1 127 ? 5.228 -11.941 -10.709 1.00 96.56 127 GLU A N 1
ATOM 1027 C CA . GLU A 1 127 ? 6.015 -13.034 -10.117 1.00 96.56 127 GLU A CA 1
ATOM 1028 C C . GLU A 1 127 ? 6.810 -12.566 -8.891 1.00 96.56 127 GLU A C 1
ATOM 1030 O O . GLU A 1 127 ? 6.734 -13.197 -7.842 1.00 96.56 127 GLU A O 1
ATOM 1035 N N . ALA A 1 128 ? 7.477 -11.412 -8.977 1.00 95.38 128 ALA A N 1
ATOM 1036 C CA . ALA A 1 128 ? 8.192 -10.832 -7.840 1.00 95.38 128 ALA A CA 1
ATOM 1037 C C . ALA A 1 128 ? 7.226 -10.370 -6.734 1.00 95.38 128 ALA A C 1
ATOM 1039 O O . ALA A 1 128 ? 7.481 -10.567 -5.548 1.00 95.38 128 ALA A O 1
ATOM 1040 N N . HIS A 1 129 ? 6.079 -9.786 -7.103 1.00 97.00 129 HIS A N 1
ATOM 1041 C CA . HIS A 1 129 ? 5.067 -9.374 -6.129 1.00 97.00 129 HIS A CA 1
ATOM 1042 C C . HIS A 1 129 ? 4.456 -10.567 -5.378 1.00 97.00 129 HIS A C 1
ATOM 1044 O O . HIS A 1 129 ? 4.156 -10.453 -4.189 1.00 97.00 129 HIS A O 1
ATOM 1050 N N . LYS A 1 130 ? 4.296 -11.718 -6.038 1.00 96.50 130 LYS A N 1
ATOM 1051 C CA . LYS A 1 130 ? 3.695 -12.927 -5.460 1.00 96.50 130 LYS A CA 1
ATOM 1052 C C . LYS A 1 130 ? 4.413 -13.406 -4.196 1.00 96.50 130 LYS A C 1
ATOM 1054 O O . LYS A 1 130 ? 3.745 -13.885 -3.284 1.00 96.50 130 LYS A O 1
ATOM 1059 N N . GLU A 1 131 ? 5.733 -13.238 -4.116 1.00 95.94 131 GLU A N 1
ATOM 1060 C CA . GLU A 1 131 ? 6.541 -13.636 -2.951 1.00 95.94 131 GLU A CA 1
ATOM 1061 C C . GLU A 1 131 ? 6.184 -12.854 -1.676 1.00 95.94 131 GLU A C 1
ATOM 1063 O O . GLU A 1 131 ? 6.330 -13.357 -0.565 1.00 95.94 131 GLU A O 1
ATOM 1068 N N . VAL A 1 132 ? 5.685 -11.627 -1.837 1.00 97.00 132 VAL A N 1
ATOM 1069 C CA . VAL A 1 132 ? 5.408 -10.672 -0.753 1.00 97.00 132 VAL A CA 1
ATOM 1070 C C . VAL A 1 132 ? 3.909 -10.374 -0.593 1.00 97.00 132 VAL A C 1
ATOM 1072 O O . VAL A 1 132 ? 3.477 -9.888 0.452 1.00 97.00 132 VAL A O 1
ATOM 1075 N N . CYS A 1 133 ? 3.083 -10.702 -1.588 1.00 98.19 133 CYS A N 1
ATOM 1076 C CA . CYS A 1 133 ? 1.656 -10.378 -1.617 1.00 98.19 133 CYS A CA 1
ATOM 1077 C C . CYS A 1 133 ? 0.881 -10.943 -0.413 1.00 98.19 133 CYS A C 1
ATOM 1079 O O . CYS A 1 133 ? 0.083 -10.225 0.189 1.00 98.19 133 CYS A O 1
ATOM 1081 N N . SER A 1 134 ? 1.127 -12.197 -0.023 1.00 97.69 134 SER A N 1
ATOM 1082 C CA . SER A 1 134 ? 0.454 -12.817 1.131 1.00 97.69 134 SER A CA 1
ATOM 1083 C C . SER A 1 134 ? 0.813 -12.130 2.450 1.00 97.69 134 SER A C 1
ATOM 1085 O O . SER A 1 134 ? -0.066 -11.864 3.265 1.00 97.69 134 SER A O 1
ATOM 1087 N N . ILE A 1 135 ? 2.086 -11.772 2.626 1.00 98.12 135 ILE A N 1
ATOM 1088 C CA . ILE A 1 135 ? 2.573 -11.062 3.814 1.00 98.12 135 ILE A CA 1
ATOM 1089 C C . ILE A 1 135 ? 1.935 -9.673 3.887 1.00 98.12 135 ILE A C 1
ATOM 1091 O O . ILE A 1 135 ? 1.450 -9.268 4.939 1.00 98.12 135 ILE A O 1
ATOM 1095 N N . LEU A 1 136 ? 1.876 -8.947 2.766 1.00 98.19 136 LEU A N 1
ATOM 1096 C CA . LEU A 1 136 ? 1.221 -7.637 2.722 1.00 98.19 136 LEU A CA 1
ATOM 1097 C C . LEU A 1 136 ? -0.275 -7.722 3.021 1.00 98.19 136 LEU A C 1
ATOM 1099 O O . LEU A 1 136 ? -0.808 -6.822 3.667 1.00 98.19 136 LEU A O 1
ATOM 1103 N N . ARG A 1 137 ? -0.945 -8.792 2.579 1.00 98.31 137 ARG A N 1
ATOM 1104 C CA . ARG A 1 137 ? -2.348 -9.038 2.914 1.00 98.31 137 ARG A CA 1
ATOM 1105 C C . ARG A 1 137 ? -2.532 -9.230 4.419 1.00 98.31 137 ARG A C 1
ATOM 1107 O O . ARG A 1 137 ? -3.392 -8.574 4.994 1.00 98.31 137 ARG A O 1
ATOM 1114 N N . GLN A 1 138 ? -1.703 -10.065 5.041 1.00 98.06 138 GLN A N 1
ATOM 1115 C CA . GLN A 1 138 ? -1.753 -10.302 6.483 1.00 98.06 138 GLN A CA 1
ATOM 1116 C C . GLN A 1 138 ? -1.515 -9.007 7.267 1.00 98.06 138 GLN A C 1
ATOM 1118 O O . GLN A 1 138 ? -2.318 -8.648 8.118 1.00 98.06 138 GLN A O 1
ATOM 1123 N N . VAL A 1 139 ? -0.477 -8.241 6.908 1.00 98.38 139 VAL A N 1
ATOM 1124 C CA . VAL A 1 139 ? -0.199 -6.934 7.528 1.00 98.38 139 VAL A CA 1
ATOM 1125 C C . VAL A 1 139 ? -1.384 -5.983 7.377 1.00 98.38 139 VAL A C 1
ATOM 1127 O O . VAL A 1 139 ? -1.670 -5.212 8.287 1.00 98.38 139 VAL A O 1
ATOM 1130 N N . ASN A 1 140 ? -2.069 -6.015 6.232 1.00 98.19 140 ASN A N 1
ATOM 1131 C CA . ASN A 1 140 ? -3.245 -5.190 6.000 1.00 98.19 140 ASN A CA 1
ATOM 1132 C C . ASN A 1 140 ? -4.410 -5.580 6.925 1.00 98.19 140 ASN A C 1
ATOM 1134 O O . ASN A 1 140 ? -5.016 -4.702 7.538 1.00 98.19 140 ASN A O 1
ATOM 1138 N N . GLU A 1 141 ? -4.712 -6.874 7.031 1.00 97.62 141 GLU A N 1
ATOM 1139 C CA . GLU A 1 141 ? -5.758 -7.402 7.915 1.00 97.62 141 GLU A CA 1
ATOM 1140 C C . GLU A 1 141 ? -5.434 -7.100 9.389 1.00 97.62 141 GLU A C 1
ATOM 1142 O O . GLU A 1 141 ? -6.279 -6.546 10.089 1.00 97.62 141 GLU A O 1
ATOM 1147 N N . ASP A 1 142 ? -4.191 -7.327 9.823 1.00 96.06 142 ASP A N 1
ATOM 1148 C CA . ASP A 1 142 ? -3.720 -7.023 11.181 1.00 96.06 142 ASP A CA 1
ATOM 1149 C C . ASP A 1 142 ? -3.810 -5.517 11.500 1.00 96.06 142 ASP A C 1
ATOM 1151 O O . ASP A 1 142 ? -4.240 -5.116 12.583 1.00 96.06 142 ASP A O 1
ATOM 1155 N N . ASP A 1 143 ? -3.435 -4.641 10.559 1.00 96.75 143 ASP A N 1
ATOM 1156 C CA . ASP A 1 143 ? -3.509 -3.189 10.758 1.00 96.75 143 ASP A CA 1
ATOM 1157 C C . ASP A 1 143 ? -4.955 -2.685 10.867 1.00 96.75 143 ASP A C 1
ATOM 1159 O O . ASP A 1 143 ? -5.212 -1.734 11.622 1.00 96.75 143 ASP A O 1
ATOM 1163 N N . HIS A 1 144 ? -5.881 -3.286 10.113 1.00 97.06 144 HIS A N 1
ATOM 1164 C CA . HIS A 1 144 ? -7.314 -3.026 10.249 1.00 97.06 144 HIS A CA 1
ATOM 1165 C C . HIS A 1 144 ? -7.843 -3.568 11.573 1.00 97.06 144 HIS A C 1
ATOM 1167 O O . HIS A 1 144 ? -8.641 -2.892 12.221 1.00 97.06 144 HIS A O 1
ATOM 1173 N N . ASP A 1 145 ? -7.349 -4.722 12.016 1.00 94.62 145 ASP A N 1
ATOM 1174 C CA . ASP A 1 145 ? -7.751 -5.341 13.271 1.00 94.62 145 ASP A CA 1
ATOM 1175 C C . ASP A 1 145 ? -7.397 -4.466 14.476 1.00 94.62 145 ASP A C 1
ATOM 1177 O O . ASP A 1 145 ? -8.258 -4.102 15.282 1.00 94.62 145 ASP A O 1
ATOM 1181 N N . LEU A 1 146 ? -6.148 -3.997 14.525 1.00 93.06 146 LEU A N 1
ATOM 1182 C CA . LEU A 1 146 ? -5.652 -3.108 15.577 1.00 93.06 146 LEU A CA 1
ATOM 1183 C C . LEU A 1 146 ? -6.377 -1.755 15.618 1.00 93.06 146 LEU A C 1
ATOM 1185 O O . LEU A 1 146 ? -6.457 -1.121 16.675 1.00 93.06 146 LEU A O 1
ATOM 1189 N N . ARG A 1 147 ? -6.891 -1.289 14.475 1.00 93.44 147 ARG A N 1
ATOM 1190 C CA . ARG A 1 147 ? -7.589 0.003 14.342 1.00 93.44 147 ARG A CA 1
ATOM 1191 C C . ARG A 1 147 ? -9.110 -0.121 14.327 1.00 93.44 147 ARG A C 1
ATOM 1193 O O . ARG A 1 147 ? -9.791 0.900 14.345 1.00 93.44 147 ARG A O 1
ATOM 1200 N N . SER A 1 148 ? -9.644 -1.338 14.361 1.00 92.00 148 SER A N 1
ATOM 1201 C CA . SER A 1 148 ? -11.083 -1.616 14.346 1.00 92.00 148 SER A CA 1
ATOM 1202 C C . SER A 1 148 ? -11.822 -1.050 15.561 1.00 92.00 148 SER A C 1
ATOM 1204 O O . SER A 1 148 ? -13.034 -0.856 15.520 1.00 92.00 148 SER A O 1
ATOM 1206 N N . GLY A 1 149 ? -11.108 -0.803 16.664 1.00 88.81 149 GLY A N 1
ATOM 1207 C CA . GLY A 1 149 ? -11.702 -0.396 17.934 1.00 88.81 149 GLY A CA 1
ATOM 1208 C C . GLY A 1 149 ? -12.392 -1.538 18.685 1.00 88.81 149 GLY A C 1
ATOM 1209 O O . GLY A 1 149 ? -12.918 -1.291 19.772 1.00 88.81 149 GLY A O 1
ATOM 1210 N N . ARG A 1 150 ? -12.375 -2.774 18.160 1.00 89.00 150 ARG A N 1
ATOM 1211 C CA . ARG A 1 150 ? -12.919 -3.944 18.858 1.00 89.00 150 ARG A CA 1
ATOM 1212 C C . ARG A 1 150 ? -12.072 -4.301 20.079 1.00 89.00 150 ARG A C 1
ATOM 1214 O O . ARG A 1 150 ? -10.865 -4.055 20.117 1.00 89.00 150 ARG A O 1
ATOM 1221 N N . SER A 1 151 ? -12.699 -4.915 21.079 1.00 85.38 151 SER A N 1
ATOM 1222 C CA . SER A 1 151 ? -11.954 -5.526 22.177 1.00 85.38 151 SER A CA 1
ATOM 1223 C C . SER A 1 151 ? -11.285 -6.811 21.692 1.00 85.38 151 SER A C 1
ATOM 1225 O O . SER A 1 151 ? -11.914 -7.688 21.099 1.00 85.38 151 SER A O 1
ATOM 1227 N N . MET A 1 152 ? -9.987 -6.917 21.946 1.00 82.81 152 MET A N 1
ATOM 1228 C CA . MET A 1 152 ? -9.190 -8.088 21.603 1.00 82.81 152 MET A CA 1
ATOM 1229 C C . MET A 1 152 ? -9.033 -8.944 22.860 1.00 82.81 152 MET A C 1
ATOM 1231 O O . MET A 1 152 ? -8.436 -8.509 23.848 1.00 82.81 152 MET A O 1
ATOM 1235 N N . LYS A 1 153 ? -9.602 -10.153 22.840 1.00 83.00 153 LYS A N 1
ATOM 1236 C CA . LYS A 1 153 ? -9.545 -11.085 23.980 1.00 83.00 153 LYS A CA 1
ATOM 1237 C C . LYS A 1 153 ? -8.120 -11.577 24.237 1.00 83.00 153 LYS A C 1
ATOM 1239 O O . LYS A 1 153 ? -7.820 -11.957 25.362 1.00 83.00 153 LYS A O 1
ATOM 1244 N N . GLU A 1 154 ? -7.235 -11.533 23.235 1.00 82.38 154 GLU A N 1
ATOM 1245 C CA . GLU A 1 154 ? -5.829 -11.935 23.379 1.00 82.38 154 GLU A CA 1
ATOM 1246 C C . GLU A 1 154 ? -5.051 -11.057 24.374 1.00 82.38 154 GLU A C 1
ATOM 1248 O O . GLU A 1 154 ? -4.050 -11.499 24.933 1.00 82.38 154 GLU A O 1
ATOM 1253 N N . PHE A 1 155 ? -5.513 -9.827 24.623 1.00 83.00 155 PHE A N 1
ATOM 1254 C CA . PHE A 1 155 ? -4.892 -8.900 25.575 1.00 83.00 155 PHE A CA 1
ATOM 1255 C C . PHE A 1 155 ? -5.518 -8.979 26.974 1.00 83.00 155 PHE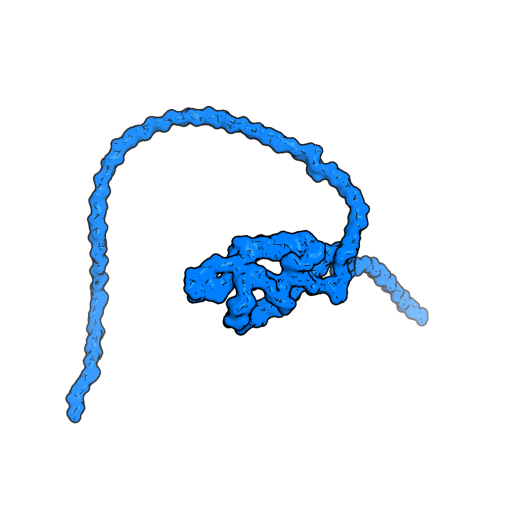 A C 1
ATOM 1257 O O . PHE A 1 155 ? -4.996 -8.376 27.915 1.00 83.00 155 PHE A O 1
ATOM 1264 N N . GLU A 1 156 ? -6.618 -9.721 27.136 1.00 81.75 156 GLU A N 1
ATOM 1265 C CA . GLU A 1 156 ? -7.221 -9.964 28.441 1.00 81.75 156 GLU A CA 1
ATOM 1266 C C . GLU A 1 156 ? -6.390 -11.015 29.183 1.00 81.75 156 GLU A C 1
ATOM 1268 O O . GLU A 1 156 ? -6.435 -12.213 28.897 1.00 81.75 156 GLU A O 1
ATOM 1273 N N . PHE A 1 157 ? -5.589 -10.562 30.148 1.00 82.88 157 PHE A N 1
ATOM 1274 C CA . PHE A 1 157 ? -4.834 -11.476 30.995 1.00 82.88 157 PHE A CA 1
ATOM 1275 C C . PHE A 1 157 ? -5.805 -12.382 31.762 1.00 82.88 157 PHE A C 1
ATOM 1277 O O . PHE A 1 157 ? -6.736 -11.863 32.386 1.00 82.88 157 PHE A O 1
ATOM 1284 N N . PRO A 1 158 ? -5.588 -13.713 31.795 1.00 81.25 158 PRO A N 1
ATOM 1285 C CA . PRO A 1 158 ? -6.419 -14.587 32.601 1.00 81.25 158 PRO A CA 1
ATOM 1286 C C . PRO A 1 158 ? -6.350 -14.108 34.048 1.00 81.25 158 PRO A C 1
ATOM 1288 O O . PRO A 1 158 ? -5.288 -14.123 34.677 1.00 81.25 158 PRO A O 1
ATOM 1291 N N . SER A 1 159 ? -7.490 -13.667 34.578 1.00 73.25 159 SER A N 1
ATOM 1292 C CA . SER A 1 159 ? -7.616 -13.305 35.985 1.00 73.25 159 SER A CA 1
ATOM 1293 C C . SER A 1 159 ? -7.063 -14.452 36.829 1.00 73.25 159 SER A C 1
ATOM 1295 O O . SER A 1 159 ? -7.389 -15.613 36.559 1.00 73.25 159 SER A O 1
ATOM 1297 N N . LYS A 1 160 ? -6.217 -14.136 37.818 1.00 69.94 160 LYS A N 1
ATOM 1298 C CA . LYS A 1 160 ? -5.594 -15.087 38.748 1.00 69.94 160 LYS A CA 1
ATOM 1299 C C . LYS A 1 160 ? -6.696 -15.965 39.353 1.00 69.94 160 LYS A C 1
ATOM 1301 O O . LYS A 1 160 ? -7.334 -15.581 40.328 1.00 69.94 160 LYS A O 1
ATOM 1306 N N . LYS A 1 161 ? -6.969 -17.129 38.757 1.00 60.00 161 LYS A N 1
ATOM 1307 C CA . LYS A 1 161 ? -7.891 -18.094 39.350 1.00 60.00 161 LYS A CA 1
ATOM 1308 C C . LYS A 1 161 ? -7.187 -18.582 40.604 1.00 60.00 161 LYS A C 1
ATOM 1310 O O . LYS A 1 161 ? -6.172 -19.272 40.505 1.00 60.00 161 LYS A O 1
ATOM 1315 N N . THR A 1 162 ? -7.685 -18.188 41.771 1.00 52.59 162 THR A N 1
ATOM 1316 C CA . THR A 1 162 ? -7.435 -18.895 43.022 1.00 52.59 162 THR A CA 1
ATOM 1317 C C . THR A 1 162 ? -7.888 -20.330 42.786 1.00 52.59 162 THR A C 1
ATOM 1319 O O . THR A 1 162 ? -9.059 -20.669 42.927 1.00 52.59 162 THR A O 1
ATOM 1322 N N . LYS A 1 163 ? -6.974 -21.183 42.313 1.00 55.31 163 LYS A N 1
ATOM 1323 C CA . LYS A 1 163 ? -7.180 -22.622 42.355 1.00 55.31 163 LYS A CA 1
ATOM 1324 C C . LYS A 1 163 ? -7.226 -22.949 43.838 1.00 55.31 163 LYS A C 1
ATOM 1326 O O . LYS A 1 163 ? -6.184 -23.035 44.479 1.00 55.31 163 LYS A O 1
ATOM 1331 N N . GLY A 1 164 ? -8.439 -23.019 44.381 1.00 49.56 164 GLY A N 1
ATOM 1332 C CA . GLY A 1 164 ? -8.690 -23.659 45.656 1.00 49.56 164 GLY A CA 1
ATOM 1333 C C . GLY A 1 164 ? -8.133 -25.066 45.541 1.00 49.56 164 GLY A C 1
ATOM 1334 O O . GLY A 1 164 ? -8.703 -25.915 44.860 1.00 49.56 164 GLY A O 1
ATOM 1335 N N . PHE A 1 165 ? -6.958 -25.266 46.124 1.00 48.62 165 PHE A N 1
ATOM 1336 C CA . PHE A 1 165 ? -6.443 -26.577 46.439 1.00 48.62 165 PHE A CA 1
ATOM 1337 C C . PHE A 1 165 ? -7.393 -27.133 47.497 1.00 48.62 165 PHE A C 1
ATOM 1339 O O . PHE A 1 165 ? -7.305 -26.784 48.671 1.00 48.62 165 PHE A O 1
ATOM 1346 N N . VAL A 1 166 ? -8.393 -27.895 47.061 1.00 60.78 166 VAL A N 1
ATOM 1347 C CA . VAL A 1 166 ? -9.166 -28.737 47.969 1.00 60.78 166 VAL A CA 1
ATOM 1348 C C . VAL A 1 166 ? -8.246 -29.879 48.379 1.00 60.78 166 VAL A C 1
ATOM 1350 O O . VAL A 1 166 ? -8.107 -30.872 47.667 1.00 60.78 166 VAL A O 1
ATOM 1353 N N . GLU A 1 167 ? -7.563 -29.680 49.507 1.00 60.72 167 GLU A N 1
ATOM 1354 C CA . GLU A 1 167 ? -6.920 -30.738 50.282 1.00 60.72 167 GLU A CA 1
ATOM 1355 C C . GLU A 1 167 ? -7.992 -31.800 50.554 1.00 60.72 167 GLU A C 1
ATOM 1357 O O . GLU A 1 167 ? -8.915 -31.602 51.345 1.00 60.72 167 GLU A O 1
ATOM 1362 N N . SER A 1 168 ? -7.932 -32.901 49.809 1.00 55.16 168 SER A N 1
ATOM 1363 C CA . SER A 1 168 ? -8.796 -34.050 50.044 1.00 55.16 168 SER A CA 1
ATOM 1364 C C . SER A 1 168 ? -8.197 -34.825 51.209 1.00 55.16 168 SER A C 1
ATOM 1366 O O . SER A 1 168 ? -7.401 -35.740 51.010 1.00 55.16 168 SER A O 1
ATOM 1368 N N . THR A 1 169 ? -8.539 -34.417 52.430 1.00 56.78 169 THR A N 1
ATOM 1369 C CA . THR A 1 169 ? -8.271 -35.208 53.632 1.00 56.78 169 THR A CA 1
ATOM 1370 C C . THR A 1 169 ? -9.056 -36.511 53.513 1.00 56.78 169 THR A C 1
ATOM 1372 O O . THR A 1 169 ? -10.283 -36.522 53.596 1.00 56.78 169 THR A O 1
ATOM 1375 N N . VAL A 1 170 ? -8.341 -37.604 53.254 1.00 55.59 170 VAL A N 1
ATOM 1376 C CA . VAL A 1 170 ? -8.882 -38.964 53.281 1.00 55.59 170 VAL A CA 1
ATOM 1377 C C . VAL A 1 170 ? -9.130 -39.330 54.747 1.00 55.59 170 VAL A C 1
ATOM 1379 O O . VAL A 1 170 ? -8.199 -39.288 55.551 1.00 55.59 170 VAL A O 1
ATOM 1382 N N . HIS A 1 171 ? -10.390 -39.616 55.080 1.00 49.03 171 HIS A N 1
ATOM 1383 C CA . HIS A 1 171 ? -10.811 -40.208 56.352 1.00 49.03 171 HIS A CA 1
ATOM 1384 C C . HIS A 1 171 ? -10.622 -41.724 56.345 1.00 49.03 171 HIS A C 1
ATOM 1386 O O . HIS A 1 171 ? -10.848 -42.335 55.275 1.00 49.03 171 HIS A O 1
#

Sequence (171 aa):
MNRPWISASRNLFLRTTARQCSLTRARLPIQFRRSLTQSVVRPISFKGIFRSSNEEKRQVLLEQDNLFHVLSKSPLPEMRDRASMIKKYGTCPVCESEGHKNKPTYDCPDCGYPTHCCEEHHHQGREAHKEVCSILRQVNEDDHDLRSGRSMKEFEFPSKKTKGFVESTVH

Radius of gyration: 33.82 Å; chains: 1; bounding box: 75×80×91 Å

InterPro domains:
  IPR032717 Mitochondrial splicing suppressor 51, zinc-finger [PF13824] (92-146)

Secondary structure (DSSP, 8-state):
-------------------------PPP------------------TTS--------------TT-----GGG-SSHHHHHHHHHHHHH---HHHHHTT------EEPTTT-SEEESSHHHHHHTHHHHHHHHHHHHHHHHHHHHHHS----GGGSPPP------------

pLDDT: mean 78.97, std 19.27, range [44.53, 98.5]

=== Feature glossary ===
Feature key, reading from the visual/contextual features back to the raw sequence:

Rendered structure images. Six rendered views show the 3D structure from the faces of a cube — i.e. along ±x, ±y, ±z. Rendering representation is drawn randomly per protein from cartoon (secondary-structure ribbons), sticks (backbone bonds), or molecular surface; coloring is either N→C rainbow (blue at the N-terminus through red at the C-terminus) or one color per chain.

Contact-map, Ramachandran, and PAE plots. The contact map is a binary N×N matrix image: pixel (i, j) is dark where Cα_i and Cα_j are within 8 Å and |i−j|>4. Because the |i−j|>4 filter removes local helical contacts, off-diagonal stripes parallel to the main diagonal indicate parallel β-sheets; stripes perpendicular to it indicate antiparallel β-sheets. The Ramachandran plot scatters every residue's (φ, ψ) pair against the sterically allowed regions. The PAE heatmap renders the predicted-aligned-error matrix.

InterPro / GO / CATH / organism. Database cross-references. InterPro integrates a dozen domain/family signature databases into unified entries with residue-range hits. GO terms attach function/process/location labels with evidence codes. CATH codes position the fold in a four-level structural taxonomy. Organism is the NCBI-taxonomy species name.

Nearest PDB structures. The Foldseek neighbor list gives the closest experimentally determined structures in the PDB, ranked by structural alignment. TM-score near 1 means near-identical fold; near 0.3 means only rough topology match. This is how one finds what a novel AlphaFold prediction most resembles in the solved-structure universe.

Predicted aligned error. PAE(i, j) answers: if I align the predicted and true structures on residue i, how far off (in Å) do I expect residue j to be? A block-diagonal PAE matrix with low values on the blocks and high values off-diagonal is the signature of a multi-domain protein with confidently predicted domains but uncertain inter-domain orientation.

Solvent-accessible surface area. Accessible surface area quantifies burial. A residue with SASA near zero is packed into the hydrophobic core; one with SASA >100 Å² sits on the surface. Computed here via the Shrake–Rupley numerical algorithm with a 1.4 Å probe.

B-factor. B-factor (Debye–Waller factor) reflects atomic displacement in the crystal lattice. It is an experimental observable (units Å²), not a prediction; low values mean the atom is pinned down, high values mean it moves or is heterogeneous across the crystal.

pLDDT. For AlphaFold models, the B-factor field carries pLDDT — the model's own estimate of local accuracy on a 0–100 scale. Regions with pLDDT<50 should be treated as essentially unmodeled; they often correspond to intrinsically disordered segments.

Backbone torsions (φ/ψ). φ (phi) and ψ (psi) are the two rotatable backbone dihedrals per residue: φ is the C(i-1)–N–Cα–C torsion, ψ is the N–Cα–C–N(i+1) torsion, both in degrees on (−180°, 180°]. α-helical residues cluster near (−60°, −45°); β-strand residues near (−120°, +130°). A Ramachandran plot is simply a scatter of (φ, ψ) for every residue.

Radius of gyration, Cα contacts, bounding box. Radius of gyration (Rg) is the root-mean-square distance of Cα atoms from their centroid — a single number for overall size and compactness. A globular domain of N residues has Rg ≈ 2.2·N^0.38 Å; an extended or disordered chain has a much larger Rg. The Cα contact count is the number of residue pairs whose Cα atoms are within 8 Å and are more than four positions apart in sequence — a standard proxy for tertiary packing density. The bounding box is the smallest axis-aligned box enclosing all Cα atoms.

Secondary structure (3-state, P-SEA). Three-state secondary structure (P-SEA) collapses the eight DSSP classes into helix (a), strand (b), and coil (c). P-SEA assigns these from Cα geometry alone — distances and angles — without requiring backbone oxygens, so it works on any Cα trace.

Secondary structure (8-state, DSSP). DSSP 8-state secondary structure assigns each residue one of H (α-helix), G (3₁₀-helix), I (π-helix), E (extended β-strand), B (isolated β-bridge), T (hydrogen-bonded turn), S (bend), or '-' (coil). The assignment is computed from backbone hydrogen-bond geometry via the Kabsch–Sander algorithm.

Foldseek 3Di. A 3Di character summarizes, for each residue, the relative orientation of the Cα frame of its nearest spatial neighbor. Because it encodes fold topology rather than chemistry, 3Di alignments detect remote structural similarity that sequence alignment misses.

mmCIF coordinates. The mmCIF block holds the 3D Cartesian coordinates of each backbone atom (N, Cα, C, O) in ångströms. mmCIF is the PDB's canonical archive format — a tagged-loop text representation of the atomic model.

Sequence. Sequence gives the chain of amino acids in standard one-letter code (A=alanine, C=cysteine, …, Y=tyrosine), read N→C. It is the only feature that is directly encoded by the gene; all structural features are derived from the folded form of this sequence.